Protein AF-I0YJL5-F1 (afdb_monomer)

Secondary structure (DSSP, 8-state):
--EEEEEEEETTEEEEEEEEEEEETTEEEEEEEES---TTS---EEEEETTGGG-TTTEEESPPPHHHHHHHH-----

Nearest PDB structures (foldseek):
  6bmx-assembly1_A  TM=6.742E-01  e=4.010E-01  Homo sapiens
  8s0k-assembly2_B  TM=6.756E-01  e=4.255E-01  Homo sapiens
  7r7d-assembly1_A  TM=6.844E-01  e=5.081E-01  Homo sapiens
  7qep-assembly1_S4  TM=4.403E-01  e=1.751E-01  Encephalitozoon cuniculi GB-M1
  8e28-assembly1_A  TM=7.129E-01  e=2.232E+00  Homo sapiens

Radius of gyration: 13.05 Å; Cα contacts (8 Å, |Δi|>4): 132; chains: 1; bounding box: 28×31×38 Å

Structure (mmCIF, N/CA/C/O backbone):
data_AF-I0YJL5-F1
#
_entry.id   AF-I0YJL5-F1
#
loop_
_atom_site.group_PDB
_atom_site.id
_atom_site.type_symbol
_atom_site.label_atom_id
_atom_site.label_alt_id
_atom_site.label_comp_id
_atom_site.label_asym_id
_atom_site.label_entity_id
_atom_site.label_seq_id
_atom_site.pdbx_PDB_ins_code
_atom_site.Cartn_x
_atom_site.Cartn_y
_atom_site.Cartn_z
_atom_site.occupancy
_atom_site.B_iso_or_equiv
_atom_site.auth_seq_id
_atom_site.auth_comp_id
_atom_site.auth_asym_id
_atom_site.auth_atom_id
_atom_site.pdbx_PDB_model_num
ATOM 1 N N . GLY A 1 1 ? -5.067 -1.957 -6.112 1.00 71.62 1 GLY A N 1
ATOM 2 C CA . GLY A 1 1 ? -5.338 -0.571 -5.684 1.00 71.62 1 GLY A CA 1
ATOM 3 C C . GLY A 1 1 ? -4.031 0.143 -5.408 1.00 71.62 1 GLY A C 1
ATOM 4 O O . GLY A 1 1 ? -3.044 -0.524 -5.119 1.00 71.62 1 GLY A O 1
ATOM 5 N N . SER A 1 2 ? -4.003 1.469 -5.529 1.00 85.38 2 SER A N 1
ATOM 6 C CA . SER A 1 2 ? -2.826 2.289 -5.200 1.00 85.38 2 SER A CA 1
ATOM 7 C C . SER A 1 2 ? -2.783 2.709 -3.724 1.00 85.38 2 SER A C 1
ATOM 9 O O . SER A 1 2 ? -1.749 3.162 -3.247 1.00 85.38 2 SER A O 1
ATOM 11 N N . LYS A 1 3 ? -3.884 2.515 -2.991 1.00 91.50 3 LYS A N 1
ATOM 12 C CA . LYS A 1 3 ? -4.025 2.792 -1.558 1.00 91.50 3 LYS A CA 1
ATOM 13 C C . LYS A 1 3 ? -3.707 1.549 -0.739 1.00 91.50 3 LYS A C 1
ATOM 15 O O . LYS A 1 3 ? -4.191 0.465 -1.075 1.00 91.50 3 LYS A O 1
ATOM 20 N N . TRP A 1 4 ? -2.941 1.731 0.325 1.00 91.44 4 TRP A N 1
ATOM 21 C CA . TRP A 1 4 ? -2.527 0.666 1.226 1.00 91.44 4 TRP A CA 1
ATOM 22 C C . TRP A 1 4 ? -2.554 1.147 2.669 1.00 91.44 4 TRP A C 1
ATOM 24 O O . TRP A 1 4 ? -2.268 2.313 2.952 1.00 91.44 4 TRP A O 1
ATOM 34 N N . THR A 1 5 ? -2.872 0.227 3.572 1.00 91.62 5 THR A N 1
ATOM 35 C CA . THR A 1 5 ? -2.818 0.448 5.014 1.00 91.62 5 THR A CA 1
ATOM 36 C C . THR A 1 5 ? -1.803 -0.501 5.628 1.00 91.62 5 THR A C 1
ATOM 38 O O . THR A 1 5 ? -1.889 -1.709 5.425 1.00 91.62 5 THR A O 1
ATOM 41 N N . ALA A 1 6 ? -0.839 0.040 6.363 1.00 90.69 6 ALA A N 1
ATOM 42 C CA . ALA A 1 6 ? 0.078 -0.734 7.175 1.00 90.69 6 ALA A CA 1
ATOM 43 C C . ALA A 1 6 ? -0.622 -1.151 8.478 1.00 90.69 6 ALA A C 1
ATOM 45 O O . ALA A 1 6 ? -1.184 -0.317 9.199 1.00 90.69 6 ALA A O 1
ATOM 46 N N . MET A 1 7 ? -0.593 -2.451 8.760 1.00 89.44 7 MET A N 1
ATOM 47 C CA . MET A 1 7 ? -1.190 -3.041 9.965 1.00 89.44 7 MET A CA 1
ATOM 48 C C . MET A 1 7 ? -0.364 -2.714 11.212 1.00 89.44 7 MET A C 1
ATOM 50 O O . MET A 1 7 ? -0.908 -2.550 12.300 1.00 89.44 7 MET A O 1
ATOM 54 N N . GLU A 1 8 ? 0.938 -2.509 11.026 1.00 84.81 8 GLU A N 1
ATOM 55 C CA . GLU A 1 8 ? 1.858 -1.979 12.026 1.00 84.81 8 GLU A CA 1
ATOM 56 C C . GLU A 1 8 ? 2.268 -0.551 11.651 1.00 84.81 8 GLU A C 1
ATOM 58 O O . GLU A 1 8 ? 2.342 -0.194 10.469 1.00 84.81 8 GLU A O 1
ATOM 63 N N . ARG A 1 9 ? 2.546 0.291 12.656 1.00 82.06 9 ARG A N 1
ATOM 64 C CA . ARG A 1 9 ? 3.009 1.667 12.419 1.00 82.06 9 ARG A CA 1
ATOM 65 C C . ARG A 1 9 ? 4.331 1.631 11.651 1.00 82.06 9 ARG A C 1
ATOM 67 O O . ARG A 1 9 ? 5.377 1.327 12.210 1.00 82.06 9 ARG A O 1
ATOM 74 N N . THR A 1 10 ? 4.286 2.010 10.380 1.00 83.00 10 THR A N 1
ATOM 75 C CA . THR A 1 10 ? 5.463 2.086 9.515 1.00 83.00 10 THR A CA 1
ATOM 76 C C . THR A 1 10 ? 5.903 3.538 9.451 1.00 83.00 10 THR A C 1
ATOM 78 O O . THR A 1 10 ? 5.164 4.389 8.964 1.00 83.00 10 THR A O 1
ATOM 81 N N . LEU A 1 11 ? 7.086 3.853 9.984 1.00 76.94 11 LEU A N 1
ATOM 82 C CA . LEU A 1 11 ? 7.582 5.237 10.086 1.00 76.94 11 LEU A CA 1
ATOM 83 C C . LEU A 1 11 ? 6.612 6.174 10.841 1.00 76.94 11 LEU A C 1
ATOM 85 O O . LEU A 1 11 ? 6.508 7.354 10.522 1.00 76.94 11 LEU A O 1
ATOM 89 N N . GLY A 1 12 ? 5.855 5.639 11.806 1.00 80.31 12 GLY A N 1
ATOM 90 C CA . GLY A 1 12 ? 4.806 6.377 12.523 1.00 80.31 12 GLY A CA 1
ATOM 91 C C . GLY A 1 12 ? 3.480 6.524 11.762 1.00 80.31 12 GLY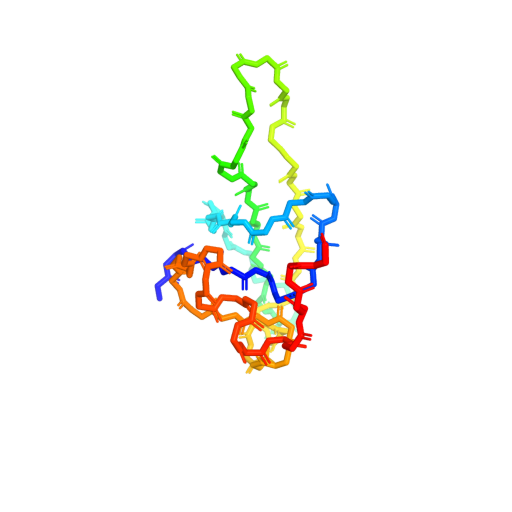 A C 1
ATOM 92 O O . GLY A 1 12 ? 2.511 7.023 12.330 1.00 80.31 12 GLY A O 1
ATOM 93 N N . TRP A 1 13 ? 3.396 6.039 10.520 1.00 84.00 13 TRP A N 1
ATOM 94 C CA . TRP A 1 13 ? 2.229 6.171 9.647 1.00 84.00 13 TRP A CA 1
ATOM 95 C C . TRP A 1 13 ? 1.555 4.827 9.356 1.00 84.00 13 TRP A C 1
ATOM 97 O O . TRP A 1 13 ? 2.170 3.762 9.439 1.00 84.00 13 TRP A O 1
ATOM 107 N N . ARG A 1 14 ? 0.265 4.884 9.005 1.00 86.69 14 ARG A N 1
ATOM 108 C CA . ARG A 1 14 ? -0.533 3.706 8.628 1.00 86.69 14 ARG A CA 1
ATOM 109 C C . ARG A 1 14 ? -1.082 3.794 7.210 1.00 86.69 14 ARG A C 1
ATOM 111 O O . ARG A 1 14 ? -1.082 2.783 6.523 1.00 86.69 14 ARG A O 1
ATOM 118 N N . HIS A 1 15 ? -1.511 4.962 6.731 1.00 90.00 15 HIS A N 1
ATOM 119 C CA . HIS A 1 15 ? -2.041 5.086 5.368 1.00 90.00 15 HIS A CA 1
ATOM 120 C C . HIS A 1 15 ? -0.983 5.553 4.383 1.00 90.00 15 HIS A C 1
ATOM 12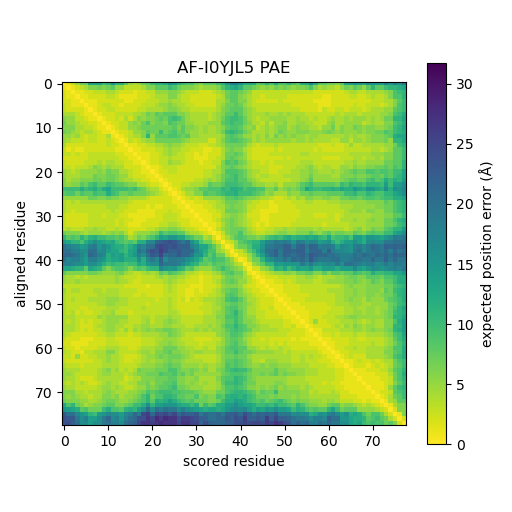2 O O . HIS A 1 15 ? -0.302 6.558 4.597 1.00 90.00 15 HIS A O 1
ATOM 128 N N . PHE A 1 16 ? -0.902 4.833 3.270 1.00 90.81 16 PHE A N 1
ATOM 129 C CA . PHE A 1 16 ? 0.055 5.079 2.211 1.00 90.81 16 PHE A CA 1
ATOM 130 C C . PHE A 1 16 ? -0.602 5.019 0.831 1.00 90.81 16 PHE A C 1
ATOM 132 O O . PHE A 1 16 ? -1.551 4.265 0.591 1.00 90.81 16 PHE A O 1
ATOM 139 N N . HIS A 1 17 ? -0.054 5.789 -0.104 1.00 90.75 17 HIS A N 1
ATOM 140 C CA . HIS A 1 17 ? -0.395 5.739 -1.520 1.00 90.75 17 HIS A CA 1
ATOM 141 C C . HIS A 1 17 ? 0.861 5.416 -2.329 1.00 90.75 17 HIS A C 1
ATOM 143 O O . HIS A 1 17 ? 1.887 6.075 -2.198 1.00 90.75 17 HIS A O 1
ATOM 149 N N . VAL A 1 18 ? 0.770 4.403 -3.185 1.00 91.69 18 VAL A N 1
ATOM 150 C CA . VAL A 1 18 ? 1.758 4.117 -4.224 1.00 91.69 18 VAL A CA 1
ATOM 151 C C . VAL A 1 18 ? 1.816 5.256 -5.249 1.00 91.69 18 VAL A C 1
ATOM 153 O O . VAL A 1 18 ? 0.875 5.434 -6.020 1.00 91.69 18 VAL A O 1
ATOM 156 N N . THR A 1 19 ? 2.926 5.987 -5.298 1.00 90.94 19 THR A N 1
ATOM 157 C CA . THR A 1 19 ? 3.154 7.089 -6.253 1.00 90.94 19 THR A CA 1
ATOM 158 C C . THR A 1 19 ? 3.993 6.664 -7.450 1.00 90.94 19 THR A C 1
ATOM 160 O O . THR A 1 19 ? 3.807 7.168 -8.555 1.00 90.94 19 THR A O 1
ATOM 163 N N . ALA A 1 20 ? 4.896 5.705 -7.256 1.00 90.94 20 ALA A N 1
ATOM 164 C CA . ALA A 1 20 ? 5.772 5.211 -8.306 1.00 90.94 20 ALA A CA 1
ATOM 165 C C . ALA A 1 20 ? 5.965 3.699 -8.209 1.00 90.94 20 ALA A C 1
ATOM 167 O O . ALA A 1 20 ? 5.820 3.086 -7.151 1.00 90.94 20 ALA A O 1
ATOM 168 N N . LYS A 1 21 ? 6.325 3.097 -9.341 1.00 92.56 21 LYS A N 1
ATOM 169 C CA . LYS A 1 21 ? 6.737 1.697 -9.439 1.00 92.56 21 LYS A CA 1
ATOM 170 C C . LYS A 1 21 ? 8.015 1.612 -10.258 1.00 92.56 21 LYS A C 1
ATOM 172 O O . LYS A 1 21 ? 8.124 2.253 -11.300 1.00 92.56 21 LYS A O 1
ATOM 177 N N . ARG A 1 22 ? 8.962 0.800 -9.808 1.00 93.50 22 ARG A N 1
ATOM 178 C CA . ARG A 1 22 ? 10.219 0.532 -10.504 1.00 93.50 22 ARG A CA 1
ATOM 179 C C . ARG A 1 22 ? 10.412 -0.971 -10.615 1.00 93.50 22 ARG A C 1
ATOM 181 O O . ARG A 1 22 ? 10.222 -1.688 -9.641 1.00 93.50 22 ARG A O 1
ATOM 188 N N . LYS A 1 23 ? 10.796 -1.447 -11.795 1.00 92.31 23 LYS A N 1
ATOM 189 C CA . LYS A 1 23 ? 11.226 -2.834 -11.993 1.00 92.31 23 LYS A CA 1
ATOM 190 C C . LYS A 1 23 ? 12.748 -2.869 -12.007 1.00 92.31 23 LYS A C 1
ATOM 192 O O . LYS A 1 23 ? 13.358 -2.081 -12.725 1.00 92.31 23 LYS A O 1
ATOM 197 N N . ALA A 1 24 ? 13.344 -3.741 -11.208 1.00 89.25 24 ALA A N 1
ATOM 198 C CA . ALA A 1 24 ? 14.787 -3.927 -11.136 1.00 89.25 24 ALA A CA 1
ATOM 199 C C . ALA A 1 24 ? 15.080 -5.422 -10.980 1.00 89.25 24 ALA A C 1
ATOM 201 O O . ALA A 1 24 ? 14.506 -6.057 -10.104 1.00 89.25 24 ALA A O 1
ATOM 202 N N . ALA A 1 25 ? 15.927 -5.978 -11.853 1.00 85.81 25 ALA A N 1
ATOM 203 C CA . ALA A 1 25 ? 16.380 -7.375 -11.793 1.00 85.81 25 ALA A CA 1
ATOM 204 C C . ALA A 1 25 ? 15.253 -8.431 -11.654 1.00 85.81 25 ALA A C 1
ATOM 206 O O . ALA A 1 25 ? 15.401 -9.423 -10.953 1.00 85.81 25 ALA A O 1
ATOM 207 N N . GLY A 1 26 ? 14.105 -8.217 -12.311 1.00 88.62 26 GLY A N 1
ATOM 208 C CA . GLY A 1 26 ? 12.946 -9.124 -12.241 1.00 88.62 26 GLY A CA 1
ATOM 209 C C . GLY A 1 26 ? 12.006 -8.875 -11.055 1.00 88.62 26 GLY A C 1
ATOM 210 O O . GLY A 1 26 ? 10.867 -9.338 -11.065 1.00 88.62 26 GLY A O 1
ATOM 211 N N . GLU A 1 27 ? 12.415 -8.061 -10.086 1.00 91.81 27 GLU A N 1
ATOM 212 C CA . GLU A 1 27 ? 11.592 -7.662 -8.951 1.00 91.81 27 GLU A CA 1
ATOM 213 C C . GLU A 1 27 ? 10.898 -6.319 -9.204 1.00 91.81 27 GLU A C 1
ATOM 215 O O . GLU A 1 27 ? 11.386 -5.446 -9.929 1.00 91.81 27 GLU A O 1
ATOM 220 N N . THR A 1 28 ? 9.711 -6.145 -8.621 1.00 92.62 28 THR A N 1
ATOM 221 C CA . THR A 1 28 ? 8.949 -4.894 -8.719 1.00 92.62 28 THR A CA 1
ATOM 222 C C . THR A 1 28 ? 8.935 -4.207 -7.368 1.00 92.62 28 THR A C 1
ATOM 224 O O . THR A 1 28 ? 8.366 -4.727 -6.410 1.00 92.62 28 THR A O 1
ATOM 227 N N . PHE A 1 29 ? 9.503 -3.012 -7.318 1.00 93.50 29 PHE A N 1
ATOM 228 C CA . PHE A 1 29 ? 9.477 -2.114 -6.178 1.00 93.50 29 PHE A CA 1
ATOM 229 C C . PHE A 1 29 ? 8.418 -1.041 -6.381 1.00 93.50 29 PHE A C 1
ATOM 231 O O . PHE A 1 29 ? 8.157 -0.592 -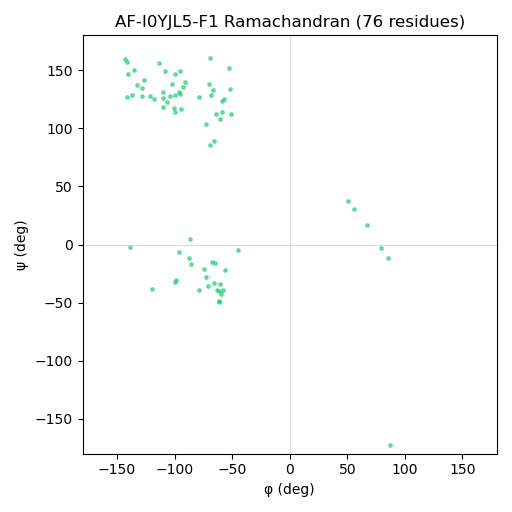7.500 1.00 93.50 29 PHE A O 1
ATOM 238 N N . VAL A 1 30 ? 7.809 -0.617 -5.288 1.00 94.06 30 VAL A N 1
ATOM 239 C CA . VAL A 1 30 ? 6.821 0.455 -5.266 1.00 94.06 30 VAL A CA 1
ATOM 240 C C . VAL A 1 30 ? 7.230 1.498 -4.242 1.00 94.06 30 VAL A C 1
ATOM 242 O O . VAL A 1 30 ? 7.750 1.167 -3.179 1.00 94.06 30 VAL A O 1
ATOM 245 N N . CYS A 1 31 ? 7.005 2.755 -4.598 1.00 92.00 31 CYS A N 1
ATOM 246 C CA . CYS A 1 31 ? 7.204 3.906 -3.739 1.00 92.00 31 CYS A CA 1
ATOM 247 C C . CYS A 1 31 ? 5.874 4.246 -3.079 1.00 92.00 31 CYS A C 1
ATOM 249 O O . CYS A 1 31 ? 4.918 4.579 -3.781 1.00 92.00 31 CYS A O 1
ATOM 251 N N . LEU A 1 32 ? 5.811 4.140 -1.759 1.00 91.19 32 LEU A N 1
ATOM 252 C CA . LEU A 1 32 ? 4.664 4.484 -0.939 1.00 91.19 32 LEU A CA 1
ATOM 253 C C . LEU A 1 32 ? 4.925 5.812 -0.239 1.00 91.19 32 LEU A C 1
ATOM 255 O O . LEU A 1 32 ? 5.934 5.962 0.442 1.00 91.19 32 LEU A O 1
ATOM 259 N N . VAL A 1 33 ? 3.997 6.750 -0.374 1.00 89.00 33 VAL A N 1
ATOM 260 C CA . VAL A 1 33 ? 4.025 8.040 0.321 1.00 89.00 33 VAL A CA 1
ATOM 261 C C . VAL A 1 33 ? 2.913 8.053 1.358 1.00 89.00 33 VAL A C 1
ATOM 263 O O . VAL A 1 33 ? 1.777 7.681 1.046 1.00 89.00 33 VAL A O 1
ATOM 266 N N . SER A 1 34 ? 3.231 8.440 2.595 1.00 88.12 34 SER A N 1
ATOM 267 C CA . SER A 1 34 ? 2.232 8.530 3.656 1.00 88.12 34 SER A CA 1
ATOM 268 C C . SER A 1 34 ? 1.229 9.644 3.358 1.00 88.12 34 SER A C 1
ATOM 270 O O . SER A 1 34 ? 1.594 10.759 2.991 1.00 88.12 34 SER A O 1
ATOM 272 N N . THR A 1 35 ? -0.061 9.339 3.498 1.00 79.44 35 THR A N 1
ATOM 273 C CA . THR A 1 35 ? -1.149 10.297 3.224 1.00 79.44 35 THR A CA 1
ATOM 274 C C . THR A 1 35 ? -1.639 11.007 4.481 1.00 79.44 35 THR A C 1
ATOM 276 O O . THR A 1 35 ? -2.467 11.904 4.400 1.00 79.44 35 THR A O 1
ATOM 279 N N . CYS A 1 36 ? -1.147 10.599 5.649 1.00 71.69 36 CYS A N 1
ATOM 280 C CA . CYS A 1 36 ? -1.566 11.114 6.952 1.00 71.69 36 CYS A CA 1
ATOM 281 C C . CYS A 1 36 ? -0.800 12.373 7.398 1.00 71.69 36 CYS A C 1
ATOM 283 O O . CYS A 1 36 ? -0.992 12.819 8.528 1.00 71.69 36 CYS A O 1
ATOM 285 N N . GLY A 1 37 ? 0.078 12.926 6.553 1.00 56.75 37 GLY A N 1
ATOM 286 C CA . GLY A 1 37 ? 0.890 14.092 6.886 1.00 56.75 37 GLY A CA 1
ATOM 287 C C . GLY A 1 37 ? 0.028 15.295 7.256 1.00 56.75 37 GLY A C 1
ATOM 288 O O . GLY A 1 37 ? -0.680 15.839 6.412 1.00 56.75 37 GLY A O 1
ATOM 289 N N . GLN A 1 38 ? 0.116 15.722 8.519 1.00 52.50 38 GLN A N 1
ATOM 290 C CA . GLN A 1 38 ? -0.280 17.069 8.919 1.00 52.50 38 GLN A CA 1
ATOM 291 C C . GLN A 1 38 ? 0.443 18.085 8.029 1.00 52.50 38 GLN A C 1
ATOM 293 O O . GLN A 1 38 ? 1.546 17.820 7.552 1.00 52.50 38 GLN A O 1
ATOM 298 N N . HIS A 1 39 ? -0.205 19.233 7.849 1.00 49.62 39 HIS A N 1
ATOM 299 C CA . HIS A 1 39 ? -0.034 20.302 6.854 1.00 49.62 39 HIS A CA 1
ATOM 300 C C . HIS A 1 39 ? 1.418 20.784 6.556 1.00 49.62 39 HIS A C 1
ATOM 302 O O . HIS A 1 39 ? 1.619 21.595 5.657 1.00 49.62 39 HIS A O 1
ATOM 308 N N . ASN A 1 40 ? 2.437 20.282 7.270 1.00 51.12 40 ASN A N 1
ATOM 309 C CA . ASN A 1 40 ? 3.802 20.811 7.323 1.00 51.12 40 ASN A CA 1
ATOM 310 C C . ASN A 1 40 ? 4.913 19.729 7.291 1.00 51.12 40 ASN A C 1
ATOM 312 O O . ASN A 1 40 ? 6.091 20.076 7.357 1.00 51.12 40 ASN A O 1
ATOM 316 N N . SER A 1 41 ? 4.595 18.428 7.255 1.00 53.25 41 SER A N 1
ATOM 317 C CA . SER A 1 41 ? 5.609 17.358 7.286 1.00 53.25 41 SER A CA 1
ATOM 318 C C . SER A 1 41 ? 5.752 16.716 5.911 1.00 53.25 41 SER A C 1
ATOM 320 O O . SER A 1 41 ? 4.776 16.196 5.375 1.00 53.25 41 SER A O 1
ATOM 322 N N . ALA A 1 42 ? 6.965 16.7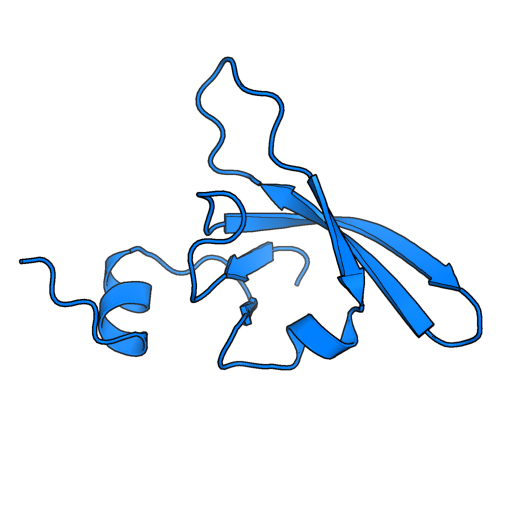21 5.347 1.00 58.72 42 ALA A N 1
ATOM 323 C CA . ALA A 1 42 ? 7.281 15.942 4.153 1.00 58.72 42 ALA A CA 1
ATOM 324 C C . ALA A 1 42 ? 6.831 14.488 4.384 1.00 58.72 42 ALA A C 1
ATOM 326 O O . ALA A 1 42 ? 7.342 13.817 5.282 1.00 58.72 42 ALA A O 1
ATOM 327 N N . GLY A 1 43 ? 5.809 14.040 3.644 1.00 67.25 43 GLY A N 1
ATOM 328 C CA . GLY A 1 43 ? 5.206 12.722 3.834 1.00 67.25 43 GLY A CA 1
ATOM 329 C C . GLY A 1 43 ? 6.276 11.633 3.811 1.00 67.25 43 GLY A C 1
ATOM 330 O O . GLY A 1 43 ? 7.158 11.633 2.946 1.00 67.25 43 GLY A O 1
ATOM 331 N N . ALA A 1 44 ? 6.222 10.711 4.772 1.00 77.31 44 ALA A N 1
ATOM 332 C CA . ALA A 1 44 ? 7.179 9.618 4.832 1.00 77.31 44 ALA A CA 1
ATOM 333 C C . ALA A 1 44 ? 7.094 8.814 3.536 1.00 77.31 44 ALA A C 1
ATOM 335 O O . ALA A 1 44 ? 6.022 8.340 3.152 1.00 77.31 44 ALA A O 1
ATOM 336 N N . THR A 1 45 ? 8.231 8.690 2.861 1.00 86.12 45 THR A N 1
ATOM 337 C CA . THR A 1 45 ? 8.343 7.981 1.591 1.00 86.12 45 THR A CA 1
ATOM 338 C C . THR A 1 45 ? 9.132 6.702 1.808 1.00 86.12 45 THR A C 1
ATOM 340 O O . THR A 1 45 ? 10.247 6.736 2.323 1.00 86.12 45 THR A O 1
ATOM 343 N N . LEU A 1 46 ? 8.557 5.572 1.411 1.00 88.25 46 LEU A N 1
ATOM 344 C CA . LEU A 1 46 ? 9.144 4.251 1.577 1.00 88.25 46 LEU A CA 1
ATOM 345 C C . LEU A 1 46 ? 9.144 3.509 0.245 1.00 88.25 46 LEU A C 1
ATOM 347 O O . LEU A 1 46 ? 8.103 3.346 -0.388 1.00 88.25 46 LEU A O 1
ATOM 351 N N . TRP A 1 47 ? 10.307 3.002 -0.149 1.00 90.75 47 TRP A N 1
ATOM 352 C CA . TRP A 1 47 ? 10.416 2.032 -1.230 1.00 90.75 47 TRP A CA 1
ATOM 353 C C . TRP A 1 47 ? 10.431 0.625 -0.651 1.00 90.75 47 TRP A C 1
ATOM 355 O O . TRP A 1 47 ? 11.219 0.325 0.240 1.00 90.75 47 TRP A O 1
ATOM 365 N N . LEU A 1 48 ? 9.579 -0.249 -1.176 1.00 91.69 48 LEU A N 1
ATOM 366 C CA . LEU A 1 48 ? 9.562 -1.659 -0.795 1.00 91.69 48 LEU A CA 1
ATOM 367 C C . LEU A 1 48 ? 9.254 -2.548 -1.990 1.00 91.69 48 LEU A C 1
ATOM 369 O O . LEU A 1 48 ? 8.695 -2.106 -2.998 1.00 91.69 48 LEU A O 1
ATOM 373 N N . ASN A 1 49 ? 9.615 -3.822 -1.873 1.00 93.19 49 ASN A N 1
ATOM 374 C CA . ASN A 1 49 ? 9.244 -4.818 -2.862 1.00 93.19 49 ASN A CA 1
ATOM 375 C C . ASN A 1 49 ? 7.727 -5.052 -2.807 1.00 93.19 4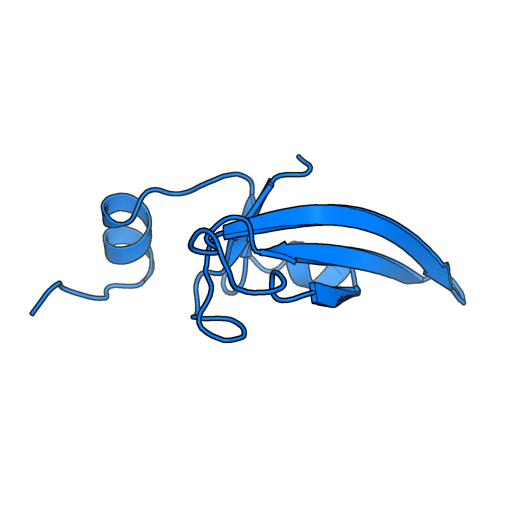9 ASN A C 1
ATOM 377 O O . ASN A 1 49 ? 7.163 -5.337 -1.752 1.00 93.19 49 ASN A O 1
ATOM 381 N N . SER A 1 50 ? 7.063 -4.971 -3.956 1.00 91.31 50 SER A N 1
ATOM 382 C CA . SER A 1 50 ? 5.623 -5.207 -4.097 1.00 91.31 50 SER A CA 1
ATOM 383 C C . SER A 1 50 ? 5.167 -6.580 -3.587 1.00 91.31 50 SER A C 1
ATOM 385 O O . SER A 1 50 ? 4.000 -6.736 -3.231 1.00 91.31 50 SER A O 1
ATOM 387 N N . ALA A 1 51 ? 6.065 -7.566 -3.497 1.00 90.81 51 ALA A N 1
ATOM 388 C CA . ALA A 1 51 ? 5.787 -8.853 -2.871 1.00 90.81 51 ALA A CA 1
ATOM 389 C C . ALA A 1 51 ? 5.416 -8.714 -1.384 1.00 90.81 51 ALA A C 1
ATOM 391 O O . ALA A 1 51 ? 4.537 -9.432 -0.916 1.00 90.81 51 ALA A O 1
ATOM 392 N N . VAL A 1 52 ? 5.995 -7.750 -0.658 1.00 89.75 52 VAL A N 1
ATOM 393 C CA . VAL A 1 52 ? 5.690 -7.505 0.764 1.00 89.75 52 VAL A CA 1
ATOM 394 C C . VAL A 1 52 ? 4.247 -7.030 0.948 1.00 89.75 52 VAL A C 1
ATOM 396 O O . VAL A 1 52 ? 3.592 -7.429 1.908 1.00 89.75 52 VAL A O 1
ATOM 399 N N . LEU A 1 53 ? 3.694 -6.284 -0.016 1.00 88.44 53 LEU A N 1
ATOM 400 C CA . LEU A 1 53 ? 2.283 -5.870 -0.003 1.00 88.44 53 LEU A CA 1
ATOM 401 C C . LEU A 1 53 ? 1.305 -7.049 -0.126 1.00 88.44 53 LEU A C 1
ATOM 403 O O . LEU A 1 53 ? 0.111 -6.916 0.150 1.00 88.44 53 LEU A O 1
ATOM 407 N N . LYS A 1 54 ? 1.779 -8.226 -0.554 1.00 87.06 54 LYS A N 1
ATOM 408 C CA . LYS A 1 54 ? 0.962 -9.446 -0.552 1.00 87.06 54 LYS A CA 1
ATOM 409 C C . LYS A 1 54 ? 0.793 -10.014 0.860 1.00 87.06 54 LYS A C 1
ATOM 411 O O . LYS A 1 54 ? -0.181 -10.725 1.095 1.00 87.06 54 LYS A O 1
ATOM 416 N N . SER A 1 55 ? 1.679 -9.675 1.798 1.00 90.19 55 SER A N 1
ATOM 417 C CA . SER A 1 55 ? 1.568 -10.099 3.193 1.00 90.19 55 SER A CA 1
ATOM 418 C C . SER A 1 55 ? 0.443 -9.343 3.897 1.00 90.19 55 SER A C 1
ATOM 420 O O . SER A 1 55 ? 0.602 -8.187 4.285 1.00 90.19 55 SER A O 1
ATOM 422 N N . ARG A 1 56 ? -0.695 -10.016 4.101 1.00 86.62 56 ARG A N 1
ATOM 423 C CA . ARG A 1 56 ? -1.873 -9.457 4.794 1.00 86.62 56 ARG A CA 1
ATOM 424 C C . ARG A 1 56 ? -1.657 -9.195 6.281 1.00 86.62 56 ARG A C 1
ATOM 426 O O . ARG A 1 56 ? -2.429 -8.458 6.874 1.00 86.62 56 ARG A O 1
ATOM 433 N N . ARG A 1 57 ? -0.595 -9.761 6.862 1.00 85.94 57 ARG A N 1
ATOM 434 C CA . ARG A 1 57 ? -0.181 -9.459 8.238 1.00 85.94 57 ARG A CA 1
ATOM 435 C C . ARG A 1 57 ? 0.400 -8.054 8.364 1.00 85.94 57 ARG A C 1
ATOM 437 O O . ARG A 1 57 ? 0.187 -7.410 9.375 1.00 85.94 57 ARG A O 1
ATOM 444 N N . ALA A 1 58 ? 1.112 -7.589 7.337 1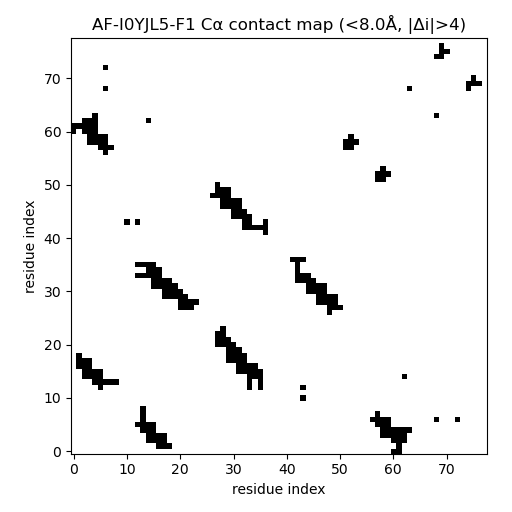.00 86.44 58 ALA A N 1
ATOM 445 C CA . ALA A 1 58 ? 1.770 -6.285 7.343 1.00 86.44 58 ALA A CA 1
ATOM 446 C C . ALA A 1 58 ? 0.969 -5.217 6.582 1.00 86.44 58 ALA A C 1
ATOM 448 O O . ALA A 1 58 ? 1.000 -4.047 6.959 1.00 86.44 58 ALA A O 1
ATOM 449 N N . TRP A 1 59 ? 0.240 -5.608 5.530 1.00 91.75 59 TRP A N 1
ATOM 450 C CA . TRP A 1 59 ? -0.419 -4.679 4.614 1.00 91.75 59 TRP A CA 1
ATOM 451 C C . TRP A 1 59 ? -1.835 -5.111 4.245 1.00 91.75 59 TRP A C 1
ATOM 453 O O . TRP A 1 59 ? -2.064 -6.208 3.726 1.00 91.75 59 TRP A O 1
ATOM 463 N N . ALA A 1 60 ? -2.772 -4.183 4.397 1.00 91.50 60 ALA A N 1
ATOM 464 C CA . ALA A 1 60 ? -4.121 -4.291 3.875 1.00 91.50 60 ALA A CA 1
ATOM 465 C C . ALA A 1 60 ? -4.287 -3.436 2.606 1.00 91.50 60 ALA A C 1
ATOM 467 O O . ALA A 1 60 ? -3.787 -2.305 2.539 1.00 91.50 60 ALA A O 1
ATOM 468 N N . PRO A 1 61 ? -4.980 -3.950 1.576 1.00 91.69 61 PRO A N 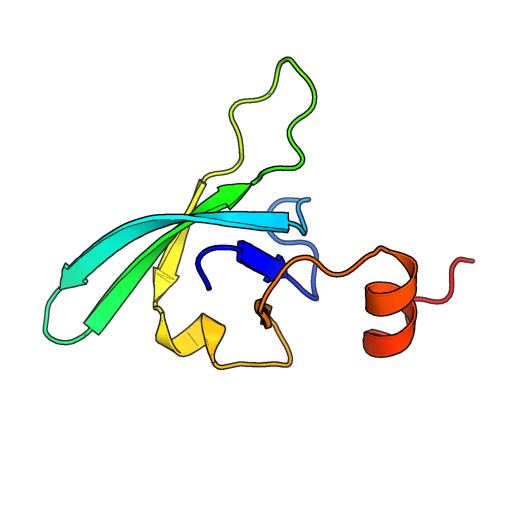1
ATOM 469 C CA . PRO A 1 61 ? -5.342 -3.149 0.417 1.00 91.69 61 PRO A CA 1
ATOM 470 C C . PRO A 1 61 ? -6.418 -2.122 0.795 1.00 91.69 61 PRO A C 1
ATOM 472 O O . PRO A 1 61 ? -7.384 -2.451 1.473 1.00 91.69 61 PRO A O 1
ATOM 475 N N . GLY A 1 62 ? -6.289 -0.894 0.295 1.00 89.94 62 GLY A N 1
ATOM 476 C CA . GLY A 1 62 ? -7.230 0.185 0.593 1.00 89.94 62 GLY A CA 1
ATOM 477 C C . GLY A 1 62 ? -6.883 0.958 1.864 1.00 89.94 62 GLY A C 1
ATOM 478 O O . GLY A 1 62 ? -5.799 0.807 2.431 1.00 89.94 62 GLY A O 1
ATOM 479 N N . TRP A 1 63 ? -7.792 1.841 2.265 1.00 89.25 63 TRP A N 1
ATOM 480 C CA . TRP A 1 63 ? -7.711 2.562 3.531 1.00 89.25 63 TRP A CA 1
ATOM 481 C C . TRP A 1 63 ? -8.632 1.884 4.527 1.00 89.25 63 TRP A C 1
ATOM 483 O O . TRP A 1 63 ? -9.836 1.860 4.300 1.00 89.25 63 TRP A O 1
ATOM 493 N N . LEU A 1 64 ? -8.055 1.360 5.600 1.00 89.25 64 LEU A N 1
ATOM 494 C CA . LEU A 1 64 ? -8.827 0.901 6.743 1.00 89.25 64 LEU A CA 1
ATOM 495 C C . LEU A 1 64 ? -8.982 2.047 7.737 1.00 89.25 64 LEU A C 1
ATOM 497 O O . LEU A 1 64 ? -8.041 2.813 7.983 1.00 89.25 64 LEU A O 1
ATOM 501 N N . GLN A 1 65 ? -10.168 2.163 8.314 1.00 87.88 65 GLN A N 1
ATOM 502 C CA . GLN A 1 65 ? -10.424 3.037 9.443 1.00 87.88 65 GLN A CA 1
ATOM 503 C C . GLN A 1 65 ? -9.719 2.522 10.696 1.00 87.88 65 GLN A C 1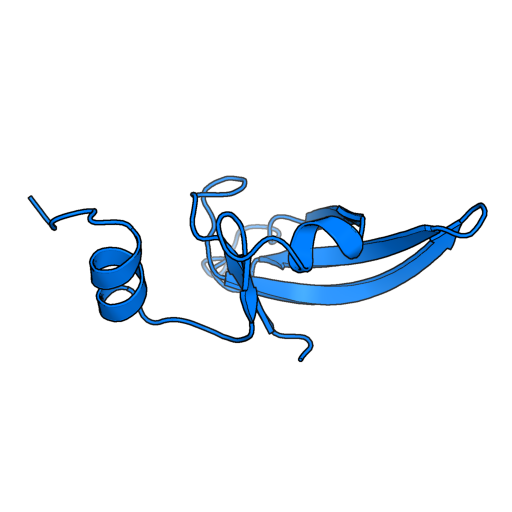
ATOM 505 O O . GLN A 1 65 ? -9.347 1.357 10.807 1.00 87.88 65 GLN A O 1
ATOM 510 N N . ARG A 1 66 ? -9.540 3.407 11.679 1.00 83.69 66 ARG A N 1
ATOM 511 C CA . ARG A 1 66 ? -8.893 3.047 12.947 1.00 83.69 66 ARG A CA 1
ATOM 512 C C . ARG A 1 66 ? -9.621 1.904 13.665 1.00 83.69 66 ARG A C 1
ATOM 514 O O . ARG A 1 66 ? -8.957 1.051 14.231 1.00 83.69 66 ARG A O 1
ATOM 521 N N . THR A 1 67 ? -10.952 1.891 13.634 1.00 85.38 67 THR A N 1
ATOM 522 C CA . THR A 1 67 ? -11.780 0.820 14.213 1.00 85.38 67 THR A CA 1
ATOM 523 C C . THR A 1 67 ? -11.506 -0.519 13.540 1.00 85.38 67 THR A C 1
ATOM 525 O O . THR A 1 67 ? -11.169 -1.470 14.230 1.00 85.38 67 THR A O 1
ATOM 528 N N . GLU A 1 68 ? -11.524 -0.558 12.207 1.00 87.88 68 GLU A N 1
ATOM 529 C CA . GLU A 1 68 ? -11.208 -1.764 11.430 1.00 87.88 68 GLU A CA 1
ATOM 530 C C . GLU A 1 68 ? -9.787 -2.265 11.722 1.00 87.88 68 GLU A C 1
ATOM 532 O O . GLU A 1 68 ? -9.564 -3.456 11.910 1.00 87.88 68 GLU A O 1
ATOM 537 N N . ILE A 1 69 ? -8.806 -1.358 11.802 1.00 86.31 69 ILE A N 1
ATOM 538 C CA . ILE A 1 69 ? -7.427 -1.721 12.148 1.00 86.31 69 ILE A CA 1
ATOM 539 C C . ILE A 1 69 ? -7.378 -2.335 13.547 1.00 86.31 69 ILE A C 1
ATOM 541 O O . ILE A 1 69 ? -6.792 -3.398 13.694 1.00 86.31 69 ILE A O 1
ATOM 545 N N . ASN A 1 70 ? -8.006 -1.704 14.540 1.00 85.25 70 ASN A N 1
ATOM 546 C CA . ASN A 1 70 ? -8.021 -2.188 15.919 1.00 85.25 70 ASN A CA 1
ATOM 547 C C . ASN A 1 70 ? -8.695 -3.563 16.044 1.00 85.25 70 ASN A C 1
ATOM 549 O O . ASN A 1 70 ? -8.206 -4.417 16.778 1.00 85.25 70 ASN A O 1
ATOM 553 N N . GLU A 1 71 ? -9.786 -3.795 15.311 1.00 85.94 71 GLU A N 1
ATOM 554 C CA . GLU A 1 71 ? -10.465 -5.095 15.257 1.00 85.94 71 GLU A CA 1
ATOM 555 C C . GLU A 1 71 ? -9.564 -6.184 14.662 1.00 85.94 71 GLU A C 1
ATOM 557 O O . GLU A 1 71 ? -9.544 -7.310 15.153 1.00 85.94 71 GLU A O 1
ATOM 562 N N . ILE A 1 72 ? -8.782 -5.853 13.630 1.00 83.81 72 ILE A N 1
ATOM 563 C CA . ILE A 1 72 ? -7.897 -6.812 12.957 1.00 83.81 72 ILE A CA 1
ATOM 564 C C . ILE A 1 72 ? -6.606 -7.0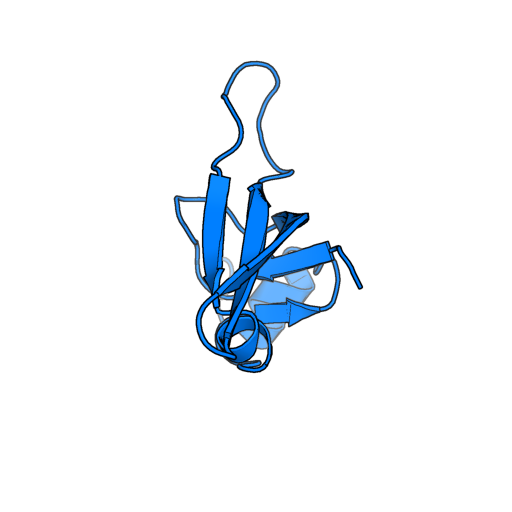56 13.753 1.00 83.81 72 ILE A C 1
ATOM 566 O O . ILE A 1 72 ? -6.114 -8.184 13.789 1.00 83.81 72 ILE A O 1
ATOM 570 N N . THR A 1 73 ? -6.019 -6.018 14.358 1.00 79.31 73 THR A N 1
ATOM 571 C CA . THR A 1 73 ? -4.751 -6.120 15.102 1.00 79.31 73 THR A CA 1
ATOM 572 C C . THR A 1 73 ? -4.941 -6.534 16.555 1.00 79.31 73 THR A C 1
ATOM 574 O O . THR A 1 73 ? -3.971 -6.933 17.196 1.00 79.31 73 THR A O 1
ATOM 577 N N . GLY A 1 74 ? -6.160 -6.430 17.089 1.00 76.50 74 GLY A N 1
ATOM 578 C CA . GLY A 1 74 ? -6.415 -6.607 18.513 1.00 76.50 74 GLY A CA 1
ATOM 579 C C . GLY A 1 74 ? -5.802 -5.500 19.379 1.00 76.50 74 GLY A C 1
ATOM 580 O O . GLY A 1 74 ? -5.674 -5.689 20.585 1.00 76.50 74 GLY A O 1
ATOM 581 N N . GLU A 1 75 ? -5.413 -4.350 18.802 1.00 68.19 75 GLU A N 1
ATOM 582 C CA . GLU A 1 75 ? -5.098 -3.144 19.582 1.00 68.19 75 GLU A CA 1
ATOM 583 C C . GLU A 1 75 ? -6.406 -2.617 20.191 1.00 68.19 75 GLU A C 1
ATOM 585 O O . GLU A 1 75 ? -7.086 -1.753 19.631 1.00 68.19 75 GLU A O 1
ATOM 590 N N . THR A 1 76 ? -6.784 -3.151 21.352 1.00 55.06 76 THR A N 1
ATOM 591 C CA . THR A 1 76 ? -7.839 -2.572 22.181 1.00 55.06 76 THR A CA 1
ATOM 592 C C . THR A 1 76 ? -7.432 -1.136 22.496 1.00 55.06 76 THR A C 1
ATOM 594 O O . THR A 1 76 ? -6.328 -0.895 22.986 1.00 55.06 76 THR A O 1
ATOM 597 N N . ALA A 1 77 ? -8.298 -0.171 22.181 1.00 53.66 77 ALA A N 1
ATOM 598 C CA . ALA A 1 77 ? -8.123 1.204 22.627 1.00 53.66 77 ALA A CA 1
ATOM 599 C C . ALA A 1 77 ? -8.253 1.219 24.158 1.00 53.66 77 ALA A C 1
ATOM 601 O O . ALA A 1 77 ? -9.365 1.289 24.675 1.00 53.66 77 ALA A O 1
ATOM 602 N N . GLY A 1 78 ? -7.129 1.021 24.846 1.00 50.69 78 GLY A N 1
ATOM 603 C CA . GLY A 1 78 ? -6.993 1.239 26.283 1.00 50.69 78 GLY A CA 1
ATOM 604 C C . GLY A 1 78 ? -7.012 2.719 26.620 1.00 50.69 78 GLY A C 1
ATOM 605 O O . GLY A 1 78 ? -6.575 3.525 25.763 1.00 50.69 78 GLY A O 1
#

Organism: Coccomyxa subellipsoidea (strain C-169) (NCBI:txid574566)

Solvent-accessible surface area (backbone atoms only — not comparable to full-atom values): 4617 Å² total; per-residue (Å²): 126,55,38,30,18,40,68,50,74,52,96,84,36,39,44,29,33,55,80,47,74,48,78,55,98,91,42,48,34,33,33,30,34,34,71,75,51,58,100,83,52,85,47,59,70,47,79,45,55,52,70,58,60,68,38,68,79,51,23,42,84,34,82,70,52,72,67,59,46,25,69,73,70,64,56,69,89,122

Mean predicted aligned error: 6.24 Å

Sequence (78 aa):
GSKWTAMERTLGWRHFHVTAKRKAAGETFVCLVSTCGQHNSAGATLWLNSAVLKSRRAWAPGWLQRTEINEITGETAG

Foldseek 3Di:
DQWKAFLDQDVNAGIWGFPDWDDDPNWIKTWIFGPPDDPPDRTDIDIDTVVVCVPPNTMDPHDDDPVRSCVVNVVDPD

pLDDT: mean 83.16, std 12.13, range [49.62, 94.06]

InterPro domains:
  IPR012663 Conserved hypothetical protein CHP02450, tryptophan-rich [PF09493] (2-63)
  IPR012663 Conserved hypothetical protein CHP02450, tryptophan-rich [TIGR02450] (2-63)